Protein AF-A0A1I6IK95-F1 (afdb_monomer)

pLDDT: mean 79.92, std 17.56, range [43.5, 98.44]

Radius of gyration: 29.76 Å; Cα contacts (8 Å, |Δi|>4): 34; chains: 1; bounding box: 93×29×63 Å

Structure (mmCIF, N/CA/C/O backbone):
data_AF-A0A1I6IK95-F1
#
_entry.id   AF-A0A1I6IK95-F1
#
loop_
_atom_site.group_PDB
_atom_site.id
_atom_site.type_symbol
_atom_site.label_atom_id
_atom_site.label_alt_id
_atom_site.label_comp_id
_atom_site.label_asym_id
_atom_site.label_entity_id
_atom_site.label_seq_id
_atom_site.pdbx_PDB_ins_code
_atom_site.Cartn_x
_atom_site.Cartn_y
_atom_site.Cartn_z
_atom_site.occupancy
_atom_site.B_iso_or_equiv
_atom_site.auth_seq_id
_atom_site.auth_comp_id
_atom_site.auth_asym_id
_atom_site.auth_atom_id
_atom_site.pdbx_PDB_model_num
ATOM 1 N N . MET A 1 1 ? 22.742 10.113 -45.027 1.00 45.69 1 MET A N 1
ATOM 2 C CA . MET A 1 1 ? 21.847 10.882 -44.135 1.00 45.69 1 MET A CA 1
ATOM 3 C C . MET A 1 1 ? 21.720 10.104 -42.837 1.00 45.69 1 MET A C 1
ATOM 5 O O . MET A 1 1 ? 20.961 9.148 -42.781 1.00 45.69 1 MET A O 1
ATOM 9 N N . SER A 1 2 ? 22.542 10.445 -41.847 1.00 50.38 2 SER A N 1
ATOM 10 C CA . SER A 1 2 ? 22.576 9.785 -40.538 1.00 50.38 2 SER A CA 1
ATOM 11 C C . SER A 1 2 ? 21.467 10.371 -39.667 1.00 50.38 2 SER A C 1
ATOM 13 O O . SER A 1 2 ? 21.405 11.587 -39.489 1.00 50.38 2 SER A O 1
ATOM 15 N N . LYS A 1 3 ? 20.557 9.525 -39.183 1.00 53.88 3 LYS A N 1
ATOM 16 C CA . LYS A 1 3 ? 19.488 9.931 -38.265 1.00 53.88 3 LYS A CA 1
ATOM 17 C C . LYS A 1 3 ? 20.126 10.222 -36.892 1.00 53.88 3 LYS A C 1
ATOM 19 O O . LYS A 1 3 ? 20.946 9.409 -36.463 1.00 53.88 3 LYS A O 1
ATOM 24 N N . PRO A 1 4 ? 19.826 11.354 -36.230 1.00 60.00 4 PRO A N 1
ATOM 25 C CA . PRO A 1 4 ? 20.309 11.616 -34.875 1.00 60.00 4 PRO A CA 1
ATOM 26 C C . PRO A 1 4 ? 19.807 10.519 -33.920 1.00 60.00 4 PRO A C 1
ATOM 28 O O . PRO A 1 4 ? 18.720 9.987 -34.175 1.00 60.00 4 PRO A O 1
ATOM 31 N N . PRO A 1 5 ? 20.540 10.186 -32.841 1.00 61.09 5 PRO A N 1
ATOM 32 C CA . PRO A 1 5 ? 20.013 9.337 -31.778 1.00 61.09 5 PRO A CA 1
ATOM 33 C C . PRO A 1 5 ? 18.723 9.991 -31.282 1.00 61.09 5 PRO A C 1
ATOM 35 O O . PRO A 1 5 ? 18.740 11.149 -30.870 1.00 61.09 5 PRO A O 1
ATOM 38 N N . GLY A 1 6 ? 17.588 9.315 -31.439 1.00 64.25 6 GLY A N 1
ATOM 39 C CA . GLY A 1 6 ? 16.328 9.832 -30.926 1.00 64.25 6 GLY A CA 1
ATOM 40 C C . GLY A 1 6 ? 16.388 9.777 -29.410 1.00 64.25 6 GLY A C 1
ATOM 41 O O . GLY A 1 6 ? 16.504 8.687 -28.858 1.00 64.25 6 GLY A O 1
ATOM 42 N N . ASP A 1 7 ? 16.332 10.932 -28.751 1.00 71.00 7 ASP A N 1
ATOM 43 C CA . ASP A 1 7 ? 16.188 11.007 -27.302 1.00 71.00 7 ASP A CA 1
ATOM 44 C C . ASP A 1 7 ? 14.943 10.201 -26.902 1.00 71.00 7 ASP A C 1
ATOM 46 O O . ASP A 1 7 ? 13.813 10.594 -27.207 1.00 71.00 7 ASP A O 1
ATOM 50 N N . TYR A 1 8 ? 15.140 9.039 -26.271 1.00 71.44 8 TYR A N 1
ATOM 51 C CA . TYR A 1 8 ? 14.043 8.242 -25.732 1.00 71.44 8 TYR A CA 1
ATOM 52 C C . TYR A 1 8 ? 13.381 9.050 -24.615 1.00 71.44 8 TYR A C 1
ATOM 54 O O . TYR A 1 8 ? 13.881 9.133 -23.492 1.00 71.44 8 TYR A O 1
ATOM 62 N N . GLN A 1 9 ? 12.276 9.714 -24.951 1.00 79.12 9 GLN A N 1
ATOM 63 C CA . GLN A 1 9 ? 11.476 10.477 -24.009 1.00 79.12 9 GLN A CA 1
ATOM 64 C C . GLN A 1 9 ? 10.312 9.591 -23.551 1.00 79.12 9 GLN A C 1
ATOM 66 O O . GLN A 1 9 ? 9.351 9.431 -24.308 1.00 79.12 9 GLN A O 1
ATOM 71 N N . PRO A 1 10 ? 10.372 9.008 -22.338 1.00 77.12 10 PRO A N 1
ATOM 72 C CA . PRO A 1 10 ? 9.315 8.136 -21.859 1.00 77.12 10 PRO A CA 1
ATOM 73 C C . PRO A 1 10 ? 8.002 8.909 -21.788 1.00 77.12 10 PRO A C 1
ATOM 75 O O . PRO A 1 10 ? 7.929 10.047 -21.305 1.00 77.12 10 PRO A O 1
ATOM 78 N N . SER A 1 11 ? 6.941 8.277 -22.274 1.00 84.25 11 SER A N 1
ATOM 79 C CA . SER A 1 11 ? 5.606 8.845 -22.191 1.00 84.25 11 SER A CA 1
ATOM 80 C C . SER A 1 11 ? 5.230 9.016 -20.723 1.00 84.25 11 SER A C 1
ATOM 82 O O . SER A 1 11 ? 5.548 8.179 -19.879 1.00 84.25 11 SER A O 1
ATOM 84 N N . ARG A 1 12 ? 4.481 10.073 -20.386 1.00 81.88 12 ARG A N 1
ATOM 85 C CA . ARG A 1 12 ? 4.005 10.296 -19.006 1.00 81.88 12 ARG A CA 1
ATOM 86 C C . ARG A 1 12 ? 3.333 9.057 -18.411 1.00 81.88 12 ARG A C 1
ATOM 88 O O . ARG A 1 12 ? 3.440 8.818 -17.217 1.00 81.88 12 ARG A O 1
ATOM 95 N N . ARG A 1 13 ? 2.671 8.253 -19.245 1.00 78.75 13 ARG A N 1
ATOM 96 C CA . ARG A 1 13 ? 2.032 7.001 -18.832 1.00 78.75 13 ARG A CA 1
ATOM 97 C C . ARG A 1 13 ? 3.037 5.931 -18.399 1.00 78.75 13 ARG A C 1
ATOM 99 O O . ARG A 1 13 ? 2.745 5.175 -17.485 1.00 78.75 13 ARG A O 1
ATOM 106 N N . GLU A 1 14 ? 4.206 5.868 -19.024 1.00 78.75 14 GLU A N 1
ATOM 107 C CA . GLU A 1 14 ? 5.277 4.934 -18.653 1.00 78.75 14 GLU A CA 1
ATOM 108 C C . GLU A 1 14 ? 5.877 5.296 -17.303 1.00 78.75 14 GLU A C 1
ATOM 110 O O . GLU A 1 14 ? 6.021 4.427 -16.448 1.00 78.75 14 GLU A O 1
ATOM 115 N N . VAL A 1 15 ? 6.108 6.590 -17.071 1.00 83.88 15 VAL A N 1
ATOM 116 C CA . VAL A 1 15 ? 6.622 7.095 -15.790 1.00 83.88 15 VAL A CA 1
ATOM 117 C C . VAL A 1 15 ? 5.616 6.890 -14.648 1.00 83.88 15 VAL A C 1
ATOM 119 O O . VAL A 1 15 ? 6.012 6.767 -13.492 1.00 83.88 15 VAL A O 1
ATOM 122 N N . LEU A 1 16 ? 4.315 6.820 -14.952 1.00 86.81 16 LEU A N 1
ATOM 123 C CA . LEU A 1 16 ? 3.253 6.637 -13.958 1.00 86.81 16 LEU A CA 1
ATOM 124 C C . LEU A 1 16 ? 2.924 5.172 -13.635 1.00 86.81 16 LEU A C 1
ATOM 126 O O . LEU A 1 16 ? 2.331 4.935 -12.585 1.00 86.81 16 LEU A O 1
ATOM 130 N N . ARG A 1 17 ? 3.339 4.185 -14.447 1.00 83.75 17 ARG A N 1
ATOM 131 C CA . ARG A 1 17 ? 3.074 2.759 -14.147 1.00 83.75 17 ARG A CA 1
ATOM 132 C C . ARG A 1 17 ? 3.521 2.339 -12.734 1.00 83.75 17 ARG A C 1
ATOM 134 O O . ARG A 1 17 ? 2.753 1.656 -12.063 1.00 83.75 17 ARG A O 1
ATOM 141 N N . PRO A 1 18 ? 4.695 2.755 -12.213 1.00 86.06 18 PRO A N 1
ATOM 142 C CA . PRO A 1 18 ? 5.095 2.421 -10.844 1.00 86.06 18 PRO A CA 1
ATOM 143 C C . PRO A 1 18 ? 4.146 2.982 -9.777 1.00 86.06 18 PRO A C 1
ATOM 145 O O . PRO A 1 18 ? 3.904 2.337 -8.758 1.00 86.06 18 PRO A O 1
ATOM 148 N N . ALA A 1 19 ? 3.576 4.167 -10.016 1.00 92.50 19 ALA A N 1
ATOM 149 C CA . ALA A 1 19 ? 2.635 4.789 -9.091 1.00 92.50 19 ALA A CA 1
ATOM 150 C C . ALA A 1 19 ? 1.310 4.013 -9.004 1.00 92.50 19 ALA A C 1
ATOM 152 O O . ALA A 1 19 ? 0.679 4.012 -7.948 1.00 92.50 19 ALA A O 1
ATOM 153 N N . GLU A 1 20 ? 0.912 3.304 -10.065 1.00 92.44 20 GLU A N 1
ATOM 154 C CA . GLU A 1 20 ? -0.271 2.434 -10.046 1.00 92.44 20 GLU A CA 1
ATOM 155 C C . GLU A 1 20 ? -0.108 1.286 -9.038 1.00 92.44 20 GLU A C 1
ATOM 157 O O . GLU A 1 20 ? -1.025 1.015 -8.260 1.00 92.44 20 GLU A O 1
ATOM 162 N N . TYR A 1 21 ? 1.077 0.668 -8.968 1.00 93.25 21 TYR A N 1
ATOM 163 C CA . TYR A 1 21 ? 1.372 -0.382 -7.985 1.00 93.25 21 TYR A CA 1
ATOM 164 C C . TYR A 1 21 ? 1.329 0.136 -6.544 1.00 93.25 21 TYR A C 1
ATOM 166 O O . TYR A 1 21 ? 0.763 -0.517 -5.666 1.00 93.25 21 TYR A O 1
ATOM 174 N N . VAL A 1 22 ? 1.867 1.336 -6.301 1.00 95.25 22 VAL A N 1
ATOM 175 C CA . VAL A 1 22 ? 1.796 1.996 -4.986 1.00 95.25 22 VAL A CA 1
ATOM 176 C C . VAL A 1 22 ? 0.344 2.303 -4.610 1.00 95.25 22 VAL A C 1
ATOM 178 O O . VAL A 1 22 ? -0.067 2.059 -3.475 1.00 95.25 22 VAL A O 1
ATOM 181 N N . GLY A 1 23 ? -0.452 2.782 -5.569 1.00 94.69 23 GLY A N 1
ATOM 182 C CA . GLY A 1 23 ? -1.882 3.023 -5.385 1.00 94.69 23 GLY A CA 1
ATOM 183 C C . GLY A 1 23 ? -2.648 1.748 -5.024 1.00 94.69 23 GLY A C 1
ATOM 184 O O . GLY A 1 23 ? -3.407 1.739 -4.056 1.00 94.69 23 GLY A O 1
ATOM 185 N N . GLY A 1 24 ? -2.401 0.648 -5.741 1.00 95.69 24 GLY A N 1
ATOM 186 C CA . GLY A 1 24 ? -2.999 -0.657 -5.445 1.00 95.69 24 GLY A CA 1
ATOM 187 C C . GLY A 1 24 ? -2.635 -1.177 -4.051 1.00 95.69 24 GLY A C 1
ATOM 188 O O . GLY A 1 24 ? -3.514 -1.614 -3.304 1.00 95.69 24 GLY A O 1
ATOM 189 N N . ALA A 1 25 ? -1.363 -1.061 -3.658 1.00 97.00 25 ALA A N 1
ATOM 190 C CA . ALA A 1 25 ? -0.909 -1.429 -2.319 1.00 97.00 25 ALA A CA 1
ATOM 191 C C . ALA A 1 25 ? -1.600 -0.600 -1.224 1.00 97.00 25 ALA A C 1
ATOM 193 O O . ALA A 1 25 ? -2.003 -1.150 -0.198 1.00 97.00 25 ALA A O 1
ATOM 194 N N . ALA A 1 26 ? -1.789 0.704 -1.448 1.00 97.44 26 ALA A N 1
ATOM 195 C CA . ALA A 1 26 ? -2.463 1.585 -0.498 1.00 97.44 26 ALA A CA 1
ATOM 196 C C . ALA A 1 26 ? -3.934 1.190 -0.310 1.00 97.44 26 ALA A C 1
ATOM 198 O O . ALA A 1 26 ? -4.408 1.117 0.822 1.00 97.44 26 ALA A O 1
ATOM 199 N N . ILE A 1 27 ? -4.640 0.866 -1.398 1.00 97.94 27 ILE A N 1
ATOM 200 C CA . ILE A 1 27 ? -6.034 0.401 -1.343 1.00 97.94 27 ILE A CA 1
ATOM 201 C C . ILE A 1 27 ? -6.141 -0.899 -0.537 1.00 97.94 27 ILE A C 1
ATOM 203 O O . ILE A 1 27 ? -6.986 -1.003 0.354 1.00 97.94 27 ILE A O 1
ATOM 207 N N . ALA A 1 28 ? -5.264 -1.873 -0.803 1.00 97.00 28 ALA A N 1
ATOM 208 C CA . ALA A 1 28 ? -5.240 -3.136 -0.069 1.00 97.00 28 ALA A CA 1
ATOM 209 C C . ALA A 1 28 ? -4.955 -2.926 1.428 1.00 97.00 28 ALA A C 1
ATOM 211 O O . ALA A 1 28 ? -5.645 -3.488 2.280 1.00 97.00 28 ALA A O 1
ATOM 212 N N . ALA A 1 29 ? -3.981 -2.075 1.758 1.00 98.06 29 ALA A N 1
ATOM 213 C CA . ALA A 1 29 ? -3.650 -1.752 3.139 1.00 98.06 29 ALA A CA 1
ATOM 214 C C . ALA A 1 29 ? -4.808 -1.063 3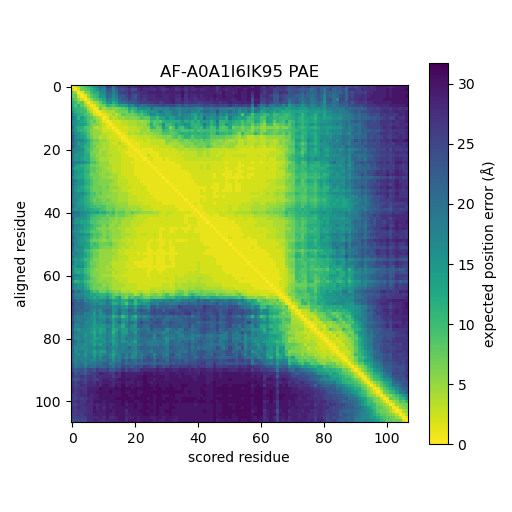.868 1.00 98.06 29 ALA A C 1
ATOM 216 O O . ALA A 1 29 ? -5.139 -1.459 4.982 1.00 98.06 29 ALA A O 1
ATOM 217 N N . ILE A 1 30 ? -5.466 -0.085 3.236 1.00 98.31 30 ILE A N 1
ATOM 218 C CA . ILE A 1 30 ? -6.638 0.600 3.799 1.00 98.31 30 ILE A CA 1
ATOM 219 C C . ILE A 1 30 ? -7.764 -0.396 4.068 1.00 98.31 30 ILE A C 1
ATOM 221 O O . ILE A 1 30 ? -8.365 -0.352 5.137 1.00 98.31 30 ILE A O 1
ATOM 225 N N . PHE A 1 31 ? -8.034 -1.317 3.140 1.00 98.31 31 PHE A N 1
ATOM 226 C CA . PHE A 1 31 ? -9.053 -2.348 3.331 1.00 98.31 31 PHE A CA 1
ATOM 227 C C . PHE A 1 31 ? -8.778 -3.191 4.584 1.00 98.31 31 PHE A C 1
ATOM 229 O O . PHE A 1 31 ? -9.651 -3.343 5.442 1.00 98.31 31 PHE A O 1
ATOM 236 N N . VAL A 1 32 ? -7.541 -3.670 4.739 1.00 97.94 32 VAL A N 1
ATOM 237 C CA . VAL A 1 32 ? -7.131 -4.421 5.934 1.00 9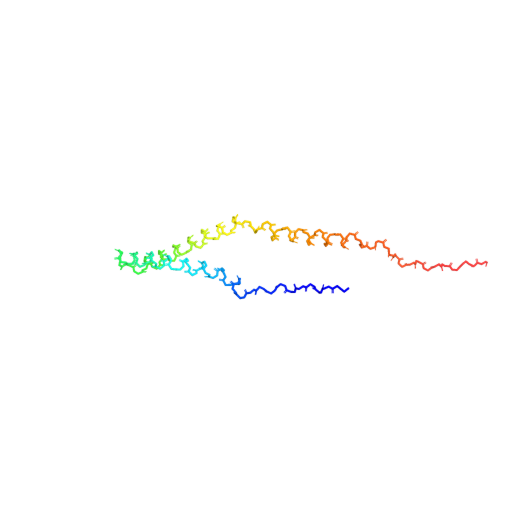7.94 32 VAL A CA 1
ATOM 238 C C . VAL A 1 32 ? -7.184 -3.548 7.190 1.00 97.94 32 VAL A C 1
ATOM 240 O O . VAL A 1 32 ? -7.626 -4.008 8.243 1.00 97.94 32 VA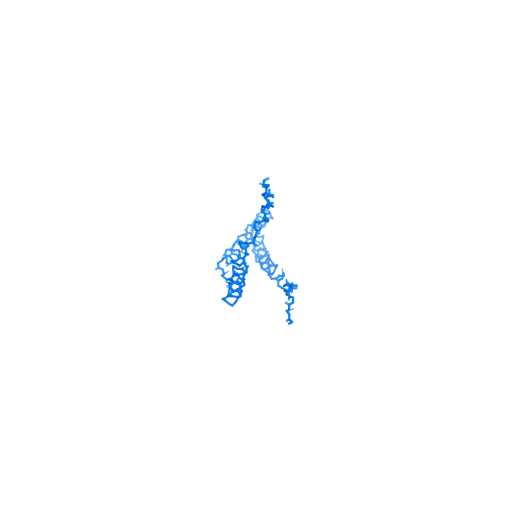L A O 1
ATOM 243 N N . GLY A 1 33 ? -6.800 -2.278 7.084 1.00 97.75 33 GLY A N 1
ATOM 244 C CA . GLY A 1 33 ? -6.862 -1.296 8.159 1.00 97.75 33 GLY A CA 1
ATOM 245 C C . GLY A 1 33 ? -8.273 -1.049 8.679 1.00 97.75 33 GLY A C 1
ATOM 246 O O . GLY A 1 33 ? -8.491 -1.053 9.888 1.00 97.75 33 GLY A O 1
ATOM 247 N N . VAL A 1 34 ? -9.247 -0.906 7.778 1.00 98.38 34 VAL A N 1
ATOM 248 C CA . VAL A 1 34 ? -10.666 -0.722 8.119 1.00 98.38 34 VAL A CA 1
ATOM 249 C C . VAL A 1 34 ? -11.220 -1.958 8.823 1.00 98.38 34 VAL A C 1
ATOM 251 O O . VAL A 1 34 ? -11.898 -1.824 9.841 1.00 98.38 34 VAL A O 1
ATOM 254 N N . ILE A 1 35 ? -10.897 -3.161 8.334 1.00 98.12 35 ILE A N 1
ATOM 255 C CA . ILE A 1 35 ? -11.289 -4.413 8.998 1.00 98.12 35 ILE A CA 1
ATOM 256 C C . ILE A 1 35 ? -10.664 -4.492 10.390 1.00 98.12 35 ILE A C 1
ATOM 258 O O . ILE A 1 35 ? -11.367 -4.744 11.367 1.00 98.12 35 ILE A O 1
ATOM 262 N N . THR A 1 36 ? -9.359 -4.233 10.491 1.00 97.69 36 THR A N 1
ATOM 263 C CA . THR A 1 36 ? -8.624 -4.264 11.760 1.00 97.69 36 THR A CA 1
ATOM 264 C C . THR A 1 36 ? -9.244 -3.291 12.755 1.00 97.69 36 THR A C 1
ATOM 266 O O . THR A 1 36 ? -9.572 -3.696 13.864 1.00 97.69 36 THR A O 1
ATOM 269 N N . LEU A 1 37 ? -9.504 -2.047 12.344 1.00 98.00 37 LEU A N 1
ATOM 270 C CA . LEU A 1 37 ? -10.153 -1.042 13.182 1.00 98.00 37 LEU A CA 1
ATOM 271 C C . LEU A 1 37 ? -11.564 -1.462 13.616 1.00 98.00 37 LEU A C 1
ATOM 273 O O . LEU A 1 37 ? -11.941 -1.245 14.765 1.00 98.00 37 LEU A O 1
ATOM 277 N N . GLY A 1 38 ? -12.348 -2.071 12.724 1.00 98.25 38 GLY A N 1
ATOM 278 C CA . GLY A 1 38 ? -13.695 -2.549 13.038 1.00 98.25 38 GLY A CA 1
ATOM 279 C C . GLY A 1 38 ? -13.707 -3.686 14.063 1.00 98.25 38 GLY A C 1
ATOM 280 O O . GLY A 1 38 ? -14.582 -3.723 14.928 1.00 98.25 38 GLY A O 1
ATOM 281 N N . VAL A 1 39 ? -12.722 -4.584 13.985 1.00 98.00 39 VAL A N 1
ATOM 282 C CA . VAL A 1 39 ? -12.586 -5.746 14.873 1.00 98.00 39 VAL A CA 1
ATOM 283 C C . VAL A 1 39 ? -12.002 -5.357 16.231 1.00 98.00 39 VAL A C 1
ATOM 285 O O . VAL A 1 39 ? -12.506 -5.799 17.260 1.00 98.00 39 VAL A O 1
ATOM 288 N N . THR A 1 40 ? -10.948 -4.540 16.251 1.00 97.44 40 THR A N 1
ATOM 289 C CA . THR A 1 40 ? -10.201 -4.231 17.481 1.00 97.44 40 THR A CA 1
ATOM 290 C C . THR A 1 40 ? -10.729 -2.996 18.198 1.00 97.44 40 THR A C 1
ATOM 292 O O . THR A 1 40 ? -10.560 -2.877 19.407 1.00 97.44 40 THR A O 1
ATOM 295 N N . ARG A 1 41 ? -11.346 -2.063 17.459 1.00 97.44 41 ARG A N 1
ATOM 296 C CA . ARG A 1 41 ? -11.684 -0.704 17.916 1.00 97.44 41 ARG A CA 1
ATOM 297 C C . ARG A 1 41 ? -10.497 0.074 18.502 1.00 97.44 41 ARG A C 1
ATOM 299 O O . ARG A 1 41 ? -10.700 1.046 19.225 1.00 97.44 41 ARG A O 1
ATOM 306 N N . ASP A 1 42 ? -9.272 -0.316 18.155 1.00 97.81 42 ASP A N 1
ATOM 307 C CA . ASP A 1 42 ? -8.031 0.326 18.587 1.00 97.81 42 ASP A CA 1
ATOM 308 C C . ASP A 1 42 ? -7.359 1.015 17.391 1.00 97.81 42 ASP A C 1
ATOM 310 O O . ASP A 1 42 ? -6.931 0.364 16.433 1.00 97.81 42 ASP A O 1
ATOM 314 N N . LEU A 1 43 ? -7.266 2.348 17.453 1.00 97.38 43 LEU A N 1
ATOM 315 C CA . LEU A 1 43 ? -6.681 3.168 16.389 1.00 97.38 43 LEU A CA 1
ATOM 316 C C . LEU A 1 43 ? -5.172 2.961 16.233 1.00 97.38 43 LEU A C 1
ATOM 318 O O . LEU A 1 43 ? -4.677 3.005 15.109 1.00 97.38 43 LEU A O 1
ATOM 322 N N . VAL A 1 44 ? -4.441 2.743 17.327 1.00 98.12 44 VAL A N 1
ATOM 323 C CA . VAL A 1 44 ? -2.984 2.561 17.286 1.00 98.12 44 VAL A CA 1
ATOM 324 C C . VAL A 1 44 ? -2.669 1.224 16.631 1.00 98.12 44 VAL A C 1
ATOM 326 O O . VAL A 1 44 ? -1.859 1.163 15.704 1.00 98.12 44 VAL A O 1
ATOM 329 N N . LEU A 1 45 ? -3.366 0.165 17.050 1.00 97.00 45 LEU A N 1
ATOM 330 C CA . LEU A 1 45 ? -3.193 -1.163 16.470 1.00 97.00 45 LEU A CA 1
ATOM 331 C C . LEU A 1 45 ? -3.598 -1.187 14.990 1.00 97.00 45 LEU A C 1
ATOM 333 O O . LEU A 1 45 ? -2.882 -1.756 14.166 1.00 97.00 45 LEU A O 1
ATOM 337 N N . ALA A 1 46 ? -4.700 -0.520 14.631 1.00 97.75 46 ALA A N 1
ATOM 338 C CA . ALA A 1 46 ? -5.127 -0.398 13.241 1.00 97.75 46 ALA A CA 1
ATOM 339 C C . ALA A 1 46 ? -4.120 0.383 12.385 1.00 97.75 46 ALA A C 1
ATOM 341 O O . ALA A 1 46 ? -3.812 -0.049 11.276 1.00 97.75 46 ALA A O 1
ATOM 342 N N . ALA A 1 47 ? -3.568 1.496 12.881 1.00 97.75 47 ALA A N 1
ATOM 343 C CA . ALA A 1 47 ? -2.587 2.294 12.146 1.00 97.75 47 ALA A CA 1
ATOM 344 C C . ALA A 1 47 ? -1.283 1.520 11.902 1.00 97.75 47 ALA A C 1
ATOM 346 O O . ALA A 1 47 ? -0.794 1.483 10.771 1.00 97.75 47 ALA A O 1
ATOM 347 N N . ILE A 1 48 ? -0.758 0.846 12.932 1.00 97.88 48 ILE A N 1
ATOM 348 C CA . ILE A 1 48 ? 0.445 0.009 12.812 1.00 97.88 48 ILE A CA 1
ATOM 349 C C . ILE A 1 48 ? 0.184 -1.167 11.866 1.00 97.88 48 ILE A C 1
ATOM 351 O O . ILE A 1 48 ? 1.000 -1.429 10.986 1.00 97.88 48 ILE A O 1
ATOM 355 N N . GLY A 1 49 ? -0.961 -1.845 11.998 1.00 96.88 49 GLY A N 1
ATOM 356 C CA . GLY A 1 49 ? -1.344 -2.955 11.123 1.00 96.88 49 GLY A CA 1
ATOM 357 C C . GLY A 1 49 ? -1.483 -2.530 9.661 1.00 96.88 49 GLY A C 1
ATOM 358 O O . GLY A 1 49 ? -0.924 -3.172 8.775 1.00 96.88 49 GLY A O 1
ATOM 359 N N . THR A 1 50 ? -2.151 -1.402 9.410 1.00 98.25 50 THR A N 1
ATOM 360 C CA . THR A 1 50 ? -2.293 -0.807 8.070 1.00 98.25 50 THR A CA 1
ATOM 361 C C . THR A 1 50 ? -0.928 -0.499 7.465 1.00 98.25 50 THR A C 1
ATOM 363 O O . THR A 1 50 ? -0.645 -0.902 6.338 1.00 98.25 50 THR A O 1
ATOM 366 N N . GLY A 1 51 ? -0.058 0.175 8.225 1.00 98.19 51 GLY A N 1
ATOM 367 C CA . GLY A 1 51 ? 1.298 0.496 7.788 1.00 98.19 51 GLY A CA 1
ATOM 368 C C . GLY A 1 51 ? 2.128 -0.757 7.508 1.00 98.19 51 GLY A C 1
ATOM 369 O O . GLY A 1 51 ? 2.753 -0.858 6.458 1.00 98.19 51 GLY A O 1
ATOM 370 N N . GLY A 1 52 ? 2.084 -1.749 8.399 1.00 98.25 52 GLY A N 1
ATOM 371 C CA . GLY A 1 52 ? 2.803 -3.010 8.232 1.00 98.25 52 GLY A CA 1
ATOM 372 C C . GLY A 1 52 ? 2.371 -3.770 6.978 1.00 98.25 52 GLY A C 1
ATOM 373 O O . GLY A 1 52 ? 3.213 -4.162 6.173 1.00 98.25 52 GLY A O 1
ATOM 374 N N . VAL A 1 53 ? 1.062 -3.919 6.762 1.00 98.25 53 VAL A N 1
ATOM 375 C CA . VAL A 1 53 ? 0.513 -4.587 5.572 1.00 98.25 53 VAL A CA 1
ATOM 376 C C . VAL A 1 53 ? 0.875 -3.834 4.296 1.00 98.25 53 VAL A C 1
ATOM 378 O O . VAL A 1 53 ? 1.271 -4.467 3.320 1.00 98.25 53 VAL A O 1
ATOM 381 N N . PHE A 1 54 ? 0.805 -2.501 4.300 1.00 98.31 54 PHE A N 1
ATOM 382 C CA . PHE A 1 54 ? 1.217 -1.685 3.157 1.00 98.31 54 PHE A CA 1
ATOM 383 C C . PHE A 1 54 ? 2.659 -1.980 2.736 1.00 98.31 54 PHE A C 1
ATOM 385 O O . PHE A 1 54 ? 2.919 -2.260 1.566 1.00 98.31 54 PHE A O 1
ATOM 392 N N . ILE A 1 55 ? 3.585 -1.986 3.698 1.00 98.06 55 ILE A N 1
ATOM 393 C CA . ILE A 1 55 ? 4.993 -2.291 3.435 1.00 98.06 55 ILE A CA 1
ATOM 394 C C . ILE A 1 55 ? 5.163 -3.722 2.927 1.00 98.06 55 ILE A C 1
ATOM 396 O O . ILE A 1 55 ? 5.877 -3.927 1.950 1.00 98.06 55 ILE A O 1
ATOM 400 N N . ILE A 1 56 ? 4.489 -4.706 3.530 1.00 98.44 56 ILE A N 1
ATOM 401 C CA . ILE A 1 56 ? 4.560 -6.104 3.078 1.00 98.44 56 ILE A CA 1
ATOM 402 C C . ILE A 1 56 ? 4.122 -6.221 1.614 1.00 98.44 56 ILE A C 1
ATOM 404 O O . ILE A 1 56 ? 4.815 -6.854 0.821 1.00 98.44 56 ILE A O 1
ATOM 408 N N . VAL A 1 57 ? 3.014 -5.582 1.230 1.00 97.75 57 VAL A N 1
ATOM 409 C CA . VAL A 1 57 ? 2.528 -5.608 -0.157 1.00 97.75 57 VAL A CA 1
ATOM 410 C C . VAL A 1 57 ? 3.524 -4.936 -1.102 1.00 97.75 57 VAL A C 1
ATOM 412 O O . VAL A 1 57 ? 3.823 -5.500 -2.152 1.00 97.75 57 VAL A O 1
ATOM 415 N N . LEU A 1 58 ? 4.089 -3.781 -0.732 1.00 96.88 58 LEU A N 1
ATOM 416 C CA . LEU A 1 58 ? 5.127 -3.129 -1.538 1.00 96.88 58 LEU A CA 1
ATOM 417 C C . LEU A 1 58 ? 6.359 -4.014 -1.714 1.00 96.88 58 LEU A C 1
ATOM 419 O O . LEU A 1 58 ? 6.881 -4.106 -2.820 1.00 96.88 58 LEU A O 1
ATOM 423 N N . VAL A 1 59 ? 6.808 -4.681 -0.652 1.00 97.56 59 VAL A N 1
ATOM 424 C CA . VAL A 1 59 ? 7.939 -5.609 -0.717 1.00 97.56 59 VAL A CA 1
ATOM 425 C C . VAL A 1 59 ? 7.617 -6.762 -1.659 1.00 97.56 59 VAL A C 1
ATOM 427 O O . VAL A 1 59 ? 8.421 -7.062 -2.531 1.00 97.56 59 VAL A O 1
ATOM 430 N N . VAL A 1 60 ? 6.433 -7.370 -1.560 1.00 97.00 60 VAL A N 1
ATOM 431 C CA . VAL A 1 60 ? 6.018 -8.440 -2.480 1.00 97.00 60 VAL A CA 1
ATOM 432 C C . VAL A 1 60 ? 6.009 -7.948 -3.928 1.00 97.00 60 VAL A C 1
ATOM 434 O O . VAL A 1 60 ? 6.591 -8.600 -4.789 1.00 97.00 60 VAL A O 1
ATOM 437 N N . LEU A 1 61 ? 5.414 -6.785 -4.207 1.00 95.06 61 LEU A N 1
ATOM 438 C CA . LEU A 1 61 ? 5.39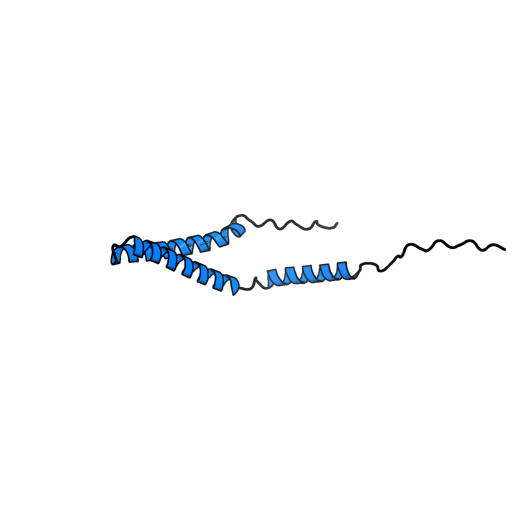7 -6.211 -5.556 1.00 95.06 61 LEU A CA 1
ATOM 439 C C . LEU A 1 61 ? 6.806 -5.882 -6.060 1.00 95.06 61 LEU A C 1
ATOM 441 O O . LEU A 1 61 ? 7.103 -6.127 -7.225 1.00 95.06 61 LEU A O 1
ATOM 445 N N . ALA A 1 62 ? 7.688 -5.387 -5.195 1.00 93.56 62 ALA A N 1
ATOM 446 C CA . ALA A 1 62 ? 9.082 -5.122 -5.533 1.00 93.56 62 ALA A CA 1
ATOM 447 C C . ALA A 1 62 ? 9.843 -6.414 -5.861 1.00 93.56 62 ALA A C 1
ATOM 449 O O . ALA A 1 62 ? 10.581 -6.465 -6.841 1.00 93.56 62 ALA A O 1
ATOM 450 N N . LEU A 1 63 ? 9.627 -7.476 -5.084 1.00 95.44 63 LEU A N 1
ATOM 451 C CA . LEU A 1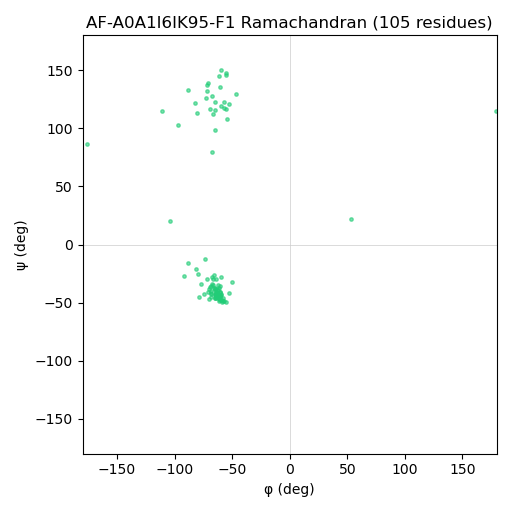 63 ? 10.221 -8.788 -5.335 1.00 95.44 63 LEU A CA 1
ATOM 452 C C . LEU A 1 63 ? 9.714 -9.393 -6.652 1.00 95.44 63 LEU A C 1
ATOM 454 O O . LEU A 1 63 ? 10.497 -9.969 -7.411 1.00 95.44 63 LEU A O 1
ATOM 458 N N . LEU A 1 64 ? 8.427 -9.216 -6.965 1.00 92.75 64 LEU A N 1
ATOM 459 C CA . LEU A 1 64 ? 7.867 -9.609 -8.258 1.00 92.75 64 LEU A CA 1
ATOM 460 C C . LEU A 1 64 ? 8.483 -8.793 -9.400 1.00 92.75 64 LEU A C 1
ATOM 462 O O . LEU A 1 64 ? 8.916 -9.373 -10.391 1.00 92.75 64 LEU A O 1
ATOM 466 N N . ALA A 1 65 ? 8.594 -7.472 -9.243 1.00 88.19 65 ALA A N 1
ATOM 467 C CA . ALA A 1 65 ? 9.203 -6.591 -10.237 1.00 88.19 65 ALA A CA 1
ATOM 468 C C . ALA A 1 65 ? 10.682 -6.924 -10.496 1.00 88.19 65 ALA A C 1
ATOM 470 O O . ALA A 1 65 ? 11.119 -6.890 -11.639 1.00 88.19 65 ALA A O 1
ATOM 471 N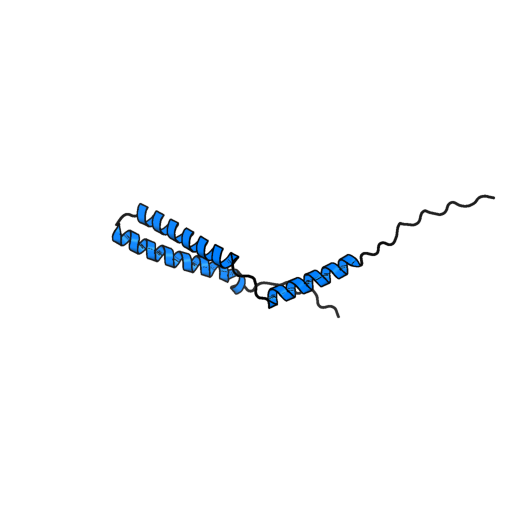 N . MET A 1 66 ? 11.437 -7.307 -9.462 1.00 89.19 66 MET A N 1
ATOM 472 C CA . MET A 1 66 ? 12.828 -7.755 -9.597 1.00 89.19 66 MET A CA 1
ATOM 473 C C . MET A 1 66 ? 12.949 -9.082 -10.364 1.00 89.19 66 MET A C 1
ATOM 475 O O . MET A 1 66 ? 13.965 -9.332 -11.009 1.00 89.19 66 MET A O 1
ATOM 479 N N . THR A 1 67 ? 11.930 -9.940 -10.287 1.00 90.38 67 THR A N 1
ATOM 480 C CA . THR A 1 67 ? 11.935 -11.264 -10.928 1.00 90.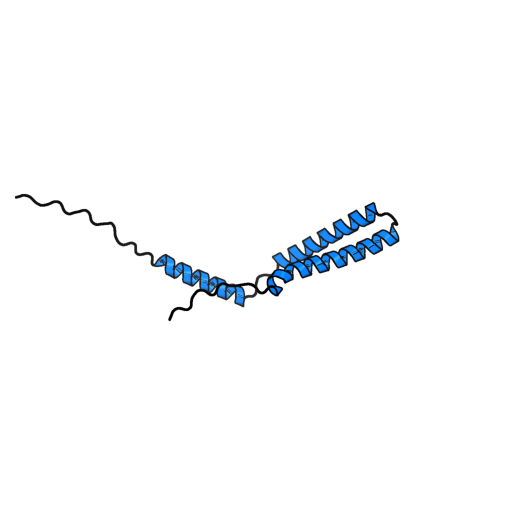38 67 THR A CA 1
ATOM 481 C C . THR A 1 67 ? 11.615 -11.194 -12.426 1.00 90.38 67 THR A C 1
ATOM 483 O O . THR A 1 67 ? 12.022 -12.073 -13.185 1.00 90.38 67 THR A O 1
ATOM 486 N N . ILE A 1 68 ? 10.896 -10.164 -12.880 1.00 84.31 68 ILE A N 1
ATOM 487 C CA . ILE A 1 68 ? 10.502 -10.016 -14.287 1.00 84.31 68 ILE A CA 1
ATOM 488 C C . ILE A 1 68 ? 11.681 -9.436 -15.085 1.00 84.31 68 ILE A C 1
ATOM 490 O O . ILE A 1 68 ? 12.077 -8.290 -14.887 1.00 84.31 68 ILE A O 1
ATOM 494 N N . LYS A 1 69 ? 12.246 -10.227 -16.006 1.00 70.19 69 LYS A N 1
ATOM 495 C CA . LYS A 1 69 ? 13.235 -9.757 -16.990 1.00 70.19 69 LYS A CA 1
ATOM 496 C C . LYS A 1 69 ? 12.525 -8.858 -18.025 1.00 70.19 69 LYS A C 1
ATOM 498 O O . LYS A 1 69 ? 11.417 -9.221 -18.426 1.00 70.19 69 LYS A O 1
ATOM 503 N N . PRO A 1 70 ? 13.117 -7.724 -18.457 1.00 67.06 70 PRO A N 1
ATOM 504 C CA . PRO A 1 70 ? 12.579 -6.952 -19.578 1.00 67.06 70 PRO A CA 1
ATOM 505 C C . PRO A 1 70 ? 12.442 -7.847 -20.816 1.00 67.06 70 PRO A C 1
ATOM 507 O O . PRO A 1 70 ? 13.216 -8.791 -20.992 1.00 67.06 70 PRO A O 1
ATOM 510 N N . ASP A 1 71 ? 11.412 -7.585 -21.618 1.00 62.09 71 ASP A N 1
ATOM 511 C CA . ASP A 1 71 ? 10.996 -8.436 -22.734 1.00 62.09 71 ASP A CA 1
ATOM 512 C C . ASP A 1 71 ? 12.157 -8.691 -23.716 1.00 62.09 71 ASP A C 1
ATOM 514 O O . ASP A 1 71 ? 13.054 -7.860 -23.876 1.00 62.09 71 ASP A O 1
ATOM 518 N N . ALA A 1 72 ? 12.177 -9.867 -24.351 1.00 57.41 72 ALA A N 1
ATOM 519 C CA . ALA A 1 72 ? 13.308 -10.305 -25.175 1.00 57.41 72 ALA A CA 1
ATOM 520 C C . ALA A 1 72 ? 13.603 -9.349 -26.345 1.00 57.41 72 ALA A C 1
ATOM 522 O O . ALA A 1 72 ? 14.755 -9.239 -26.755 1.00 57.41 72 ALA A O 1
ATOM 523 N N . ALA A 1 73 ? 12.587 -8.635 -26.842 1.00 58.72 73 ALA A N 1
ATOM 524 C CA . ALA A 1 73 ? 12.754 -7.606 -27.864 1.00 58.72 73 ALA A CA 1
ATOM 525 C C . ALA A 1 73 ? 13.518 -6.379 -27.335 1.00 58.72 73 ALA A C 1
ATOM 527 O O . ALA A 1 73 ? 14.468 -5.932 -27.966 1.00 58.72 73 ALA A O 1
ATOM 528 N N . GLU A 1 74 ? 13.167 -5.894 -26.141 1.00 64.12 74 GLU A N 1
ATOM 529 C CA . GLU A 1 74 ? 13.847 -4.760 -25.498 1.00 64.12 74 GLU A CA 1
ATOM 530 C C . GLU A 1 74 ? 15.280 -5.135 -25.088 1.00 64.12 74 GLU A C 1
ATOM 532 O O . GLU A 1 74 ? 16.194 -4.326 -25.191 1.00 64.12 74 GLU A O 1
ATOM 537 N N . SER A 1 75 ? 15.511 -6.390 -24.690 1.00 66.31 75 SER A N 1
ATOM 538 C CA . SER A 1 75 ? 16.863 -6.882 -24.388 1.00 66.31 75 SER A CA 1
ATOM 539 C C . SER A 1 75 ? 17.738 -7.034 -25.643 1.00 66.31 75 SER A C 1
ATOM 541 O O . SER A 1 75 ? 18.923 -6.726 -25.583 1.00 66.31 75 SER A O 1
ATOM 543 N N . ALA A 1 76 ? 17.171 -7.479 -26.771 1.00 67.00 76 ALA A N 1
ATOM 544 C CA . ALA A 1 76 ? 17.909 -7.650 -28.026 1.00 67.00 76 ALA A CA 1
ATOM 545 C C . ALA A 1 76 ? 18.354 -6.308 -28.631 1.00 67.00 76 ALA A C 1
ATOM 547 O O . ALA A 1 76 ? 19.486 -6.193 -29.088 1.00 67.00 76 ALA A O 1
ATOM 548 N N . GLU A 1 77 ? 17.502 -5.279 -28.570 1.00 68.25 77 GLU A N 1
ATOM 549 C CA . GLU A 1 77 ? 17.862 -3.927 -29.020 1.00 68.25 77 GLU A CA 1
ATOM 550 C C . GLU A 1 77 ? 19.021 -3.338 -28.192 1.00 68.25 77 GLU A C 1
ATOM 552 O O . GLU A 1 77 ? 19.933 -2.722 -28.744 1.00 68.25 77 GLU A O 1
ATOM 557 N N . LEU A 1 78 ? 19.038 -3.582 -26.876 1.00 74.44 78 LEU A N 1
ATOM 558 C CA . LEU A 1 78 ? 20.118 -3.134 -25.988 1.00 74.44 78 LEU A CA 1
ATOM 559 C C . LEU A 1 78 ? 21.448 -3.871 -26.237 1.00 74.44 78 LEU A C 1
ATOM 561 O O . LEU A 1 78 ? 22.511 -3.252 -26.135 1.00 74.44 78 LEU A O 1
ATOM 565 N N . ASP A 1 79 ? 21.400 -5.168 -26.555 1.00 78.00 79 ASP A N 1
ATOM 566 C CA . ASP A 1 79 ? 22.586 -5.974 -26.875 1.00 78.00 79 ASP A CA 1
ATOM 567 C C . ASP A 1 79 ? 23.189 -5.583 -28.237 1.00 78.00 79 ASP A C 1
ATOM 569 O O . ASP A 1 79 ? 24.411 -5.440 -28.347 1.00 78.00 79 ASP A O 1
ATOM 573 N N . ASP A 1 80 ? 22.353 -5.332 -29.251 1.00 75.00 80 ASP A N 1
ATOM 574 C CA . ASP A 1 80 ? 22.790 -4.856 -30.572 1.00 75.00 80 ASP A CA 1
ATOM 575 C C . ASP A 1 80 ? 23.459 -3.472 -30.478 1.00 75.00 80 ASP A C 1
ATOM 577 O O . ASP A 1 80 ? 24.519 -3.238 -31.069 1.00 75.00 80 ASP A O 1
ATOM 581 N N . ASP A 1 81 ? 22.900 -2.565 -29.670 1.00 75.69 81 ASP A N 1
ATOM 582 C CA . ASP A 1 81 ? 23.489 -1.250 -29.399 1.00 75.69 81 ASP A CA 1
ATOM 583 C C . ASP A 1 81 ? 24.830 -1.351 -28.651 1.00 75.69 81 ASP A C 1
ATOM 585 O O . ASP A 1 81 ? 25.756 -0.571 -28.908 1.00 75.69 81 ASP A O 1
ATOM 589 N N . ALA A 1 82 ? 24.961 -2.305 -27.725 1.00 76.88 82 ALA A N 1
ATOM 590 C CA . ALA A 1 82 ? 26.206 -2.555 -27.005 1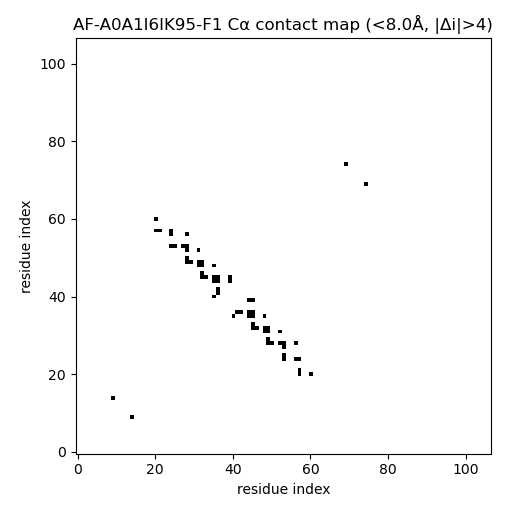.00 76.88 82 ALA A CA 1
ATOM 591 C C . ALA A 1 82 ? 27.293 -3.130 -27.928 1.00 76.88 82 ALA A C 1
ATOM 593 O O . ALA A 1 82 ? 28.441 -2.677 -27.876 1.00 76.88 82 ALA A O 1
ATOM 594 N N . ALA A 1 83 ? 26.934 -4.065 -28.813 1.00 75.06 83 ALA A N 1
ATOM 595 C CA . ALA A 1 83 ? 27.835 -4.631 -29.815 1.00 75.06 83 ALA A CA 1
ATOM 596 C C . ALA A 1 83 ? 28.306 -3.566 -30.821 1.00 75.06 83 ALA A C 1
ATOM 598 O O . ALA A 1 83 ? 29.507 -3.420 -31.055 1.00 75.06 83 ALA A O 1
ATOM 599 N N . ALA A 1 84 ? 27.385 -2.742 -31.329 1.00 75.44 84 ALA A N 1
ATOM 600 C CA . ALA A 1 84 ? 27.705 -1.660 -32.257 1.00 75.44 84 ALA A CA 1
ATOM 601 C C . ALA A 1 84 ? 28.605 -0.575 -31.633 1.00 75.44 84 ALA A C 1
ATOM 603 O O . ALA A 1 84 ? 29.384 0.066 -32.341 1.00 75.44 84 ALA A O 1
ATOM 604 N N . ARG A 1 85 ? 28.518 -0.346 -30.314 1.00 72.06 85 ARG A N 1
ATOM 605 C CA . ARG A 1 85 ? 29.438 0.551 -29.590 1.00 72.06 85 ARG A CA 1
ATOM 606 C C . ARG A 1 85 ? 30.818 -0.067 -29.394 1.00 72.06 85 ARG A C 1
ATOM 608 O O . ARG A 1 85 ? 31.807 0.624 -29.619 1.00 72.06 85 ARG A O 1
ATOM 615 N N . ALA A 1 86 ? 30.894 -1.349 -29.038 1.00 74.25 86 ALA A N 1
ATOM 616 C CA . ALA A 1 86 ? 32.167 -2.052 -28.882 1.00 74.25 86 ALA A CA 1
ATOM 617 C C . ALA A 1 86 ? 32.978 -2.086 -30.190 1.00 74.25 86 ALA A C 1
ATOM 619 O O . ALA A 1 86 ? 34.199 -1.954 -30.168 1.00 74.25 86 ALA A O 1
ATOM 620 N N . GLU A 1 87 ? 32.301 -2.195 -31.335 1.00 70.38 87 GLU A N 1
ATOM 621 C CA . GLU A 1 87 ? 32.937 -2.188 -32.657 1.00 70.38 87 GLU A CA 1
ATOM 622 C C . GLU A 1 87 ? 33.461 -0.798 -33.061 1.00 70.38 87 GLU A C 1
ATOM 624 O O . GLU A 1 87 ? 34.477 -0.691 -33.742 1.00 70.38 87 GLU A O 1
ATOM 629 N N . ARG A 1 88 ? 32.828 0.283 -32.582 1.00 66.62 88 ARG A N 1
ATOM 630 C CA . ARG A 1 88 ? 33.303 1.663 -32.795 1.00 66.62 88 ARG A CA 1
ATOM 631 C C . ARG A 1 88 ? 34.477 2.047 -31.899 1.00 66.62 88 ARG A C 1
ATOM 633 O O . ARG A 1 88 ? 35.336 2.803 -32.339 1.00 66.62 88 ARG A O 1
ATOM 640 N N . ASP A 1 89 ? 34.522 1.527 -30.676 1.00 67.19 89 ASP A N 1
ATOM 641 C CA . ASP A 1 89 ? 35.632 1.772 -29.746 1.00 67.19 89 ASP A CA 1
ATOM 642 C C . ASP A 1 89 ? 36.843 0.856 -30.022 1.00 67.19 89 ASP A C 1
ATOM 644 O O . ASP A 1 89 ? 37.972 1.194 -29.662 1.00 67.19 89 ASP A O 1
ATOM 648 N N . GLY A 1 90 ? 36.638 -0.278 -30.704 1.00 61.19 90 GLY A N 1
ATOM 649 C CA . GLY A 1 90 ? 37.700 -1.180 -31.163 1.00 61.19 90 GLY A CA 1
ATOM 650 C C . GLY A 1 90 ? 38.520 -0.670 -32.359 1.00 61.19 90 GLY A C 1
ATOM 651 O O . GLY A 1 90 ? 39.579 -1.231 -32.632 1.00 61.19 90 GLY A O 1
ATOM 652 N N . ASP A 1 91 ? 38.068 0.393 -33.037 1.00 56.59 91 ASP A N 1
ATOM 653 C CA . ASP A 1 91 ? 38.735 1.028 -34.191 1.00 56.59 91 ASP A CA 1
ATOM 654 C C . ASP A 1 91 ? 39.433 2.355 -33.824 1.00 56.59 91 ASP A C 1
ATOM 656 O O . ASP A 1 91 ? 39.727 3.185 -34.684 1.00 56.59 91 ASP A O 1
ATOM 660 N N . ALA A 1 92 ? 39.728 2.593 -32.538 1.00 53.22 92 ALA A N 1
ATOM 661 C CA . ALA A 1 92 ? 40.616 3.692 -32.167 1.00 53.22 92 ALA A CA 1
ATOM 662 C C . ALA A 1 92 ? 41.969 3.496 -32.887 1.00 53.22 92 ALA A C 1
ATOM 664 O O . ALA A 1 92 ? 42.655 2.502 -32.620 1.00 53.22 92 ALA A O 1
ATOM 665 N N . PRO A 1 93 ? 42.397 4.412 -33.780 1.00 50.50 93 PRO A N 1
ATOM 666 C CA . PRO A 1 93 ? 43.659 4.245 -34.467 1.00 50.50 93 PRO A CA 1
ATOM 667 C C . PRO A 1 93 ? 44.773 4.351 -33.429 1.00 50.50 93 PRO A C 1
ATOM 669 O O . PRO A 1 93 ? 45.045 5.423 -32.885 1.00 50.50 93 PRO A O 1
ATOM 672 N N . THR A 1 94 ? 45.469 3.248 -33.165 1.00 60.50 94 THR A N 1
ATOM 673 C CA . THR A 1 94 ? 46.834 3.295 -32.639 1.00 60.50 94 THR A CA 1
ATOM 674 C C . THR A 1 94 ? 47.726 3.867 -33.739 1.00 60.50 94 THR A C 1
ATOM 676 O O . THR A 1 94 ? 48.362 3.129 -34.486 1.00 60.50 94 THR A O 1
ATOM 679 N N . GLY A 1 95 ? 47.714 5.185 -33.904 1.00 56.94 95 GLY A N 1
ATOM 680 C CA . GLY A 1 95 ? 48.464 5.851 -34.960 1.00 56.94 95 GLY A CA 1
ATOM 681 C C . GLY A 1 95 ? 48.339 7.359 -34.853 1.00 56.94 95 GLY A C 1
ATOM 682 O O . GLY A 1 95 ? 47.438 7.947 -35.431 1.00 56.94 95 GLY A O 1
ATOM 683 N N . ASP A 1 96 ? 49.194 7.987 -34.057 1.00 51.59 96 ASP A N 1
ATOM 684 C CA . ASP A 1 96 ? 50.442 8.559 -34.570 1.00 51.59 96 ASP A CA 1
ATOM 685 C C . ASP A 1 96 ? 51.160 9.216 -33.381 1.00 51.59 96 ASP A C 1
ATOM 687 O O . ASP A 1 96 ? 50.653 10.148 -32.752 1.00 51.59 96 ASP A O 1
ATOM 691 N N . ALA A 1 97 ? 52.326 8.689 -33.010 1.00 55.66 97 ALA A N 1
ATOM 692 C CA . ALA A 1 97 ? 53.226 9.437 -32.145 1.00 55.66 97 ALA A CA 1
ATOM 693 C C . ALA A 1 97 ? 53.719 10.636 -32.971 1.00 55.66 97 ALA A C 1
ATOM 695 O O . ALA A 1 97 ? 54.202 10.413 -34.081 1.00 55.66 97 ALA A O 1
ATOM 696 N N . PRO A 1 98 ? 53.633 11.888 -32.484 1.00 50.22 98 PRO A N 1
ATOM 697 C CA . PRO A 1 98 ? 54.151 13.008 -33.247 1.00 50.22 98 PRO A CA 1
ATOM 698 C C . PRO A 1 98 ? 55.646 12.783 -33.473 1.00 50.22 98 PRO A C 1
ATOM 700 O O . PRO A 1 98 ? 56.417 12.634 -32.520 1.00 50.22 98 PRO A O 1
ATOM 703 N N . GLY A 1 99 ? 56.012 12.696 -34.753 1.00 50.22 99 GLY A N 1
ATOM 704 C CA . GLY A 1 99 ? 57.354 12.397 -35.223 1.00 50.22 99 GLY A CA 1
ATOM 705 C C . GLY A 1 99 ? 58.409 13.214 -34.489 1.00 50.22 99 GLY A C 1
ATOM 706 O O . GLY A 1 99 ? 58.321 14.436 -34.362 1.00 50.22 99 GLY A O 1
ATOM 707 N N . THR A 1 100 ? 59.427 12.512 -34.002 1.00 57.16 100 THR A N 1
ATOM 708 C CA . THR A 1 100 ? 60.666 13.116 -33.523 1.00 57.16 100 THR A CA 1
ATOM 709 C C . THR A 1 100 ? 61.259 13.949 -34.666 1.00 57.16 100 THR A C 1
ATOM 711 O O . THR A 1 100 ? 61.485 13.388 -35.740 1.00 57.16 100 THR A O 1
ATOM 714 N N . PRO A 1 101 ? 61.498 15.262 -34.501 1.00 53.84 101 PRO A N 1
ATOM 715 C CA . PRO A 1 101 ? 62.118 16.047 -35.556 1.00 53.84 101 PRO A CA 1
ATOM 716 C C . PRO A 1 101 ? 63.549 15.551 -35.795 1.00 53.84 101 PRO A C 1
ATOM 718 O O . PRO A 1 101 ? 64.381 15.491 -34.888 1.00 53.84 101 PRO A O 1
ATOM 721 N N . GLU A 1 102 ? 63.786 15.156 -37.040 1.00 58.47 102 GLU A N 1
ATOM 722 C CA . GLU A 1 102 ? 65.054 14.731 -37.616 1.00 58.47 102 GLU A CA 1
ATOM 723 C C . GLU A 1 102 ? 66.148 15.784 -37.359 1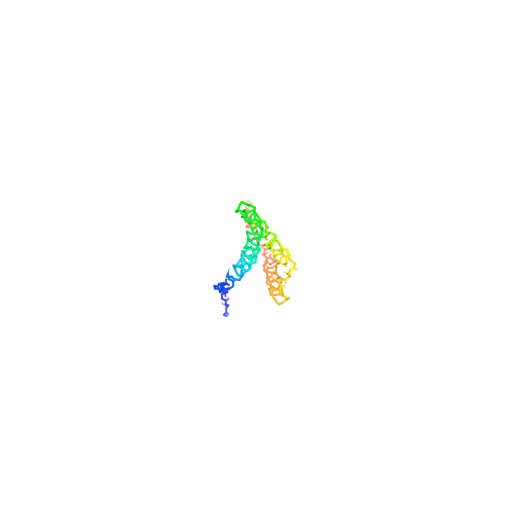.00 58.47 102 GLU A C 1
ATOM 725 O O . GLU A 1 102 ? 66.022 16.950 -37.737 1.00 58.47 102 GLU A O 1
ATOM 730 N N . ALA A 1 103 ? 67.225 15.381 -36.680 1.00 61.53 103 ALA A N 1
ATOM 731 C CA . ALA A 1 103 ? 68.399 16.221 -36.465 1.00 61.53 103 ALA A CA 1
ATOM 732 C C . ALA A 1 103 ? 69.189 16.379 -37.782 1.00 61.53 103 ALA A C 1
ATOM 734 O O . ALA A 1 103 ? 69.408 15.383 -38.480 1.00 61.53 103 ALA A O 1
ATOM 735 N N . PRO A 1 104 ? 69.670 17.588 -38.130 1.00 59.44 104 PRO A N 1
ATOM 736 C CA . PRO A 1 104 ? 70.381 17.797 -39.383 1.00 59.44 104 PRO A CA 1
ATOM 737 C C . PRO A 1 104 ? 71.780 17.170 -39.325 1.00 59.44 104 PRO A C 1
ATOM 739 O O . PRO A 1 104 ? 72.575 17.470 -38.433 1.00 59.44 104 PRO A O 1
ATOM 742 N N . ARG A 1 105 ? 72.093 16.304 -40.300 1.00 51.00 105 ARG A N 1
ATOM 743 C CA . ARG A 1 105 ? 73.451 15.788 -40.528 1.00 51.00 105 ARG A CA 1
ATOM 744 C C . ARG A 1 105 ? 74.364 16.941 -40.953 1.00 51.00 105 ARG A C 1
ATOM 746 O O . ARG A 1 105 ? 74.165 17.514 -42.021 1.00 51.00 105 ARG A O 1
ATOM 753 N N . ALA A 1 106 ? 75.360 17.252 -40.131 1.00 43.50 106 ALA A N 1
ATOM 754 C CA . ALA A 1 106 ? 76.479 18.108 -40.508 1.00 43.50 106 ALA A CA 1
ATOM 755 C C . ALA A 1 106 ? 77.597 17.252 -41.126 1.00 43.50 106 ALA A C 1
ATOM 757 O O . ALA A 1 106 ? 77.930 16.191 -40.592 1.00 43.50 106 ALA A O 1
ATOM 758 N N . HIS A 1 107 ? 78.113 17.719 -42.262 1.00 46.38 107 HIS A N 1
ATOM 759 C CA . HIS A 1 107 ? 79.359 17.272 -42.883 1.00 46.38 107 HIS A CA 1
ATOM 760 C C . HIS A 1 107 ? 80.569 17.866 -42.162 1.00 46.38 107 HIS A C 1
ATOM 762 O O . HIS A 1 107 ? 80.450 19.024 -41.695 1.00 46.38 107 HIS A O 1
#

Sequence (107 aa):
MSKPPGDYQPSRREVLRPAEYVGGAAIAAIFVGVITLGVTRDLVLAAIGTGGVFIIVLVVLALLAMTIKPDAAESAELDDDAAARAERDGDAPTGDAPGTPEAPRAH

Secondary structure (DSSP, 8-state):
-PPPPP-----HHHHHHHHHHHHHHHHHHHHHHHHHHHHH--HHHHHHHHHHHHHHHHHHHHHHHHH-PPPHHHHHHHHHHHHHHHHHHTT-----PPPPPPPP---

Solvent-accessible surface area (backbone atoms only — not comparable to full-atom values): 6513 Å² total; per-residue (Å²): 136,84,79,74,86,74,78,86,71,78,51,73,68,65,75,42,51,66,54,52,56,54,51,52,28,48,54,54,14,49,55,53,20,53,51,40,28,71,73,67,71,36,68,67,63,17,51,52,49,20,52,52,47,27,51,53,44,48,51,52,52,50,54,51,57,71,67,56,72,76,55,71,69,65,48,48,55,54,51,52,54,50,51,58,48,53,60,60,65,71,63,63,75,93,74,77,79,83,73,79,81,81,78,84,85,80,132

Mean predicted aligned error: 14.56 Å

Foldseek 3Di:
DDDPDPDPDDDPVRVCPVVVQLVVLLVVLVVQLVVQCVVPVDNVRSVVSSVVSSVVSVVVVVVVVVPDDPDPVVVVVVVVVVVVVVVVVVPPDPDDDPDDPDDDDDD